Protein AF-A0AAE1LKC3-F1 (afdb_monomer_lite)

Radius of gyration: 27.79 Å; chains: 1; bounding box: 62×44×83 Å

Foldseek 3Di:
DVVVVVVVVVVVVVVVVVVVPPPPDDDDDDDDDDDDDDDDDPCQPFAAFDPFQVVQQADQWGFDQDPVVRTTHTAHPVRHHADVSYDDLPAAAFPDFDDAQVNHAPQWGFDQDPDDDDSTTGTHGHPQWDFDADPNGTHTHHDDPVVVVVVVVVVVVVVCVVVPDDDPPDDD

Structure (mmCIF, N/CA/C/O backbone):
data_AF-A0AAE1LKC3-F1
#
_entry.id   AF-A0AAE1LKC3-F1
#
loop_
_atom_site.group_PDB
_atom_site.id
_atom_site.type_symbol
_atom_site.label_atom_id
_atom_site.label_alt_id
_atom_site.label_comp_id
_atom_site.label_asym_id
_atom_site.label_entity_id
_atom_site.label_seq_id
_atom_site.pdbx_PDB_ins_code
_atom_site.Cartn_x
_atom_site.Cartn_y
_atom_site.Cartn_z
_atom_site.occupancy
_atom_site.B_iso_or_equiv
_atom_site.auth_seq_id
_atom_site.auth_comp_id
_atom_site.auth_asym_id
_atom_site.auth_atom_id
_atom_site.pdbx_PDB_model_num
ATOM 1 N N . MET A 1 1 ? -1.901 14.508 54.647 1.00 46.81 1 MET A N 1
ATOM 2 C CA . MET A 1 1 ? -1.208 13.294 54.152 1.00 46.81 1 MET A CA 1
ATOM 3 C C . MET A 1 1 ? -2.021 12.495 53.126 1.00 46.81 1 MET A C 1
ATOM 5 O O . MET A 1 1 ? -1.431 11.943 52.213 1.00 46.81 1 MET A O 1
ATOM 9 N N . GLN A 1 2 ? -3.359 12.497 53.187 1.00 41.00 2 GLN A N 1
ATOM 10 C CA . GLN A 1 2 ? -4.231 11.752 52.256 1.00 41.00 2 GLN A CA 1
ATOM 11 C C . GLN A 1 2 ? -4.179 12.224 50.784 1.00 41.00 2 GLN A C 1
ATOM 13 O O . GLN A 1 2 ? -4.306 11.418 49.870 1.00 41.00 2 GLN A O 1
ATOM 18 N N . ARG A 1 3 ? -3.921 13.523 50.551 1.00 44.22 3 ARG A N 1
ATOM 19 C CA . ARG A 1 3 ? -3.753 14.129 49.212 1.00 44.22 3 ARG A CA 1
ATOM 20 C C . ARG A 1 3 ? -2.510 13.622 48.473 1.00 44.22 3 ARG A C 1
ATOM 22 O O . ARG A 1 3 ? -2.553 13.397 47.271 1.00 44.22 3 ARG A O 1
ATOM 29 N N . SER A 1 4 ? -1.423 13.407 49.209 1.00 50.41 4 SER A N 1
ATOM 30 C CA . SER A 1 4 ? -0.168 12.882 48.672 1.00 50.41 4 SER A CA 1
ATOM 31 C C . SER A 1 4 ? -0.342 11.427 48.242 1.00 50.41 4 SER A C 1
ATOM 33 O O . SER A 1 4 ? 0.066 11.067 47.150 1.00 50.41 4 SER A O 1
ATOM 35 N N . ALA A 1 5 ? -1.030 10.615 49.050 1.00 49.19 5 ALA A N 1
ATOM 36 C CA . ALA A 1 5 ? -1.272 9.205 48.750 1.00 49.19 5 ALA A CA 1
ATOM 37 C C . ALA A 1 5 ? -2.136 8.993 47.494 1.00 49.19 5 ALA A C 1
ATOM 39 O O . ALA A 1 5 ? -1.844 8.101 46.706 1.00 49.19 5 ALA A O 1
ATOM 40 N N . ALA A 1 6 ? -3.154 9.832 47.271 1.00 53.34 6 ALA A N 1
ATOM 41 C CA . ALA A 1 6 ? -4.014 9.739 46.088 1.00 53.34 6 ALA A CA 1
ATOM 42 C C . ALA A 1 6 ? -3.288 10.147 44.793 1.00 53.34 6 ALA A C 1
ATOM 44 O O . ALA A 1 6 ? -3.426 9.473 43.776 1.00 53.34 6 ALA A O 1
ATOM 45 N N . LEU A 1 7 ? -2.465 11.202 44.841 1.00 53.75 7 LEU A N 1
ATOM 46 C CA . LEU A 1 7 ? -1.614 11.601 43.713 1.00 53.75 7 LEU A CA 1
ATOM 47 C C . LEU A 1 7 ? -0.528 10.557 43.427 1.00 53.75 7 LEU A C 1
ATOM 49 O O . LEU A 1 7 ? -0.254 10.266 42.267 1.00 53.75 7 LEU A O 1
ATOM 53 N N . ILE A 1 8 ? 0.043 9.951 44.472 1.00 59.47 8 ILE A N 1
ATOM 54 C CA . ILE A 1 8 ? 1.009 8.853 44.350 1.00 59.47 8 ILE A CA 1
ATOM 55 C C . ILE A 1 8 ? 0.338 7.614 43.743 1.00 59.47 8 ILE A C 1
ATOM 57 O O . ILE A 1 8 ? 0.919 6.990 42.864 1.00 59.47 8 ILE A O 1
ATOM 61 N N . ALA A 1 9 ? -0.893 7.285 44.144 1.00 58.12 9 ALA A N 1
ATOM 62 C CA . ALA A 1 9 ? -1.646 6.167 43.579 1.00 58.12 9 ALA A CA 1
ATOM 63 C C . ALA A 1 9 ? -2.015 6.408 42.106 1.00 58.12 9 ALA A C 1
ATOM 65 O O . ALA A 1 9 ? -1.834 5.520 41.279 1.00 58.12 9 ALA A O 1
ATOM 66 N N . ALA A 1 10 ? -2.459 7.618 41.752 1.00 58.25 10 ALA A N 1
ATOM 67 C CA . ALA A 1 10 ? -2.758 7.981 40.367 1.00 58.25 10 ALA A CA 1
ATOM 68 C C . ALA A 1 10 ? -1.499 7.962 39.483 1.00 58.25 10 ALA A C 1
ATOM 70 O O . ALA A 1 10 ? -1.529 7.415 38.383 1.00 58.25 10 ALA A O 1
ATOM 71 N N . ALA A 1 11 ? -0.375 8.486 39.985 1.00 63.16 11 ALA A N 1
ATOM 72 C CA . ALA A 1 11 ? 0.914 8.422 39.302 1.00 63.16 11 ALA A CA 1
ATOM 73 C C . ALA A 1 11 ? 1.422 6.977 39.159 1.00 63.16 11 ALA A C 1
ATOM 75 O O . ALA A 1 11 ? 1.951 6.623 38.110 1.00 63.16 11 ALA A O 1
ATOM 76 N N . ALA A 1 12 ? 1.220 6.125 40.169 1.00 62.03 12 ALA A N 1
ATOM 77 C CA . ALA A 1 12 ? 1.594 4.712 40.119 1.00 62.03 12 ALA A CA 1
ATOM 78 C C . ALA A 1 12 ? 0.772 3.928 39.084 1.00 62.03 12 ALA A C 1
ATOM 80 O O . ALA A 1 12 ? 1.332 3.113 38.356 1.00 62.03 12 ALA A O 1
ATOM 81 N N . VAL A 1 13 ? -0.531 4.209 38.965 1.00 65.88 13 VAL A N 1
ATOM 82 C CA . VAL A 1 13 ? -1.399 3.602 37.940 1.00 65.88 13 VAL A CA 1
ATOM 83 C C . VAL A 1 13 ? -1.005 4.076 36.536 1.00 65.88 13 VAL A C 1
ATOM 85 O O . VAL A 1 13 ? -0.903 3.254 35.626 1.00 65.88 13 VAL A O 1
ATOM 88 N N . LEU A 1 14 ? -0.693 5.368 36.368 1.00 61.66 14 LEU A N 1
ATOM 89 C CA . LEU A 1 14 ? -0.155 5.913 35.116 1.00 61.66 14 LEU A CA 1
ATOM 90 C C . LEU A 1 14 ? 1.167 5.233 34.730 1.00 61.66 14 LEU A C 1
ATOM 92 O O . LEU A 1 14 ? 1.288 4.719 33.621 1.00 61.66 14 LEU A O 1
ATOM 96 N N . LEU A 1 15 ? 2.129 5.141 35.650 1.00 61.12 15 LEU A N 1
ATOM 97 C CA . LEU A 1 15 ? 3.428 4.507 35.393 1.00 61.12 15 LEU A CA 1
ATOM 98 C C . LEU A 1 15 ? 3.305 3.007 35.078 1.00 61.12 15 LEU A C 1
ATOM 100 O O . LEU A 1 15 ? 4.002 2.517 34.191 1.00 61.12 15 LEU A O 1
ATOM 104 N N . ALA A 1 16 ? 2.391 2.291 35.739 1.00 59.56 16 ALA A N 1
ATOM 105 C CA . ALA A 1 16 ? 2.134 0.879 35.459 1.00 59.56 16 ALA A CA 1
ATOM 106 C C . ALA A 1 16 ? 1.531 0.657 34.060 1.00 59.56 16 ALA A C 1
ATOM 108 O O . ALA A 1 16 ? 1.863 -0.322 33.396 1.00 59.56 16 ALA A O 1
ATOM 109 N N . SER A 1 17 ? 0.690 1.581 33.583 1.00 56.62 17 SER A N 1
ATOM 110 C CA . SER A 1 17 ? 0.090 1.487 32.246 1.00 56.62 17 SER A CA 1
ATOM 111 C C . SER A 1 17 ? 1.074 1.763 31.097 1.00 56.62 17 SER A C 1
ATOM 113 O O . SER A 1 17 ? 0.933 1.165 30.033 1.00 56.62 17 SER A O 1
ATOM 115 N N . LEU A 1 18 ? 2.114 2.585 31.311 1.00 57.03 18 LEU A N 1
ATOM 116 C CA . LEU A 1 18 ? 3.157 2.839 30.302 1.00 57.03 18 LEU A CA 1
ATOM 117 C C . LEU A 1 18 ? 4.144 1.667 30.139 1.00 57.03 18 LEU A C 1
ATOM 119 O O . LEU A 1 18 ? 4.706 1.489 29.059 1.00 57.03 18 LEU A O 1
ATOM 123 N N . ALA A 1 19 ? 4.354 0.854 31.178 1.00 54.03 19 ALA A N 1
ATOM 124 C CA . ALA A 1 19 ? 5.303 -0.262 31.132 1.00 54.03 19 ALA A CA 1
ATOM 125 C C . ALA A 1 19 ? 4.839 -1.423 30.230 1.00 54.03 19 ALA A C 1
ATOM 127 O O . ALA A 1 19 ? 5.672 -2.171 29.724 1.00 54.03 19 ALA A O 1
ATOM 128 N N . LEU A 1 20 ? 3.530 -1.547 29.975 1.00 50.72 20 LEU A N 1
ATOM 129 C CA . LEU A 1 20 ? 2.966 -2.635 29.168 1.00 50.72 20 LEU A CA 1
ATOM 130 C C . LEU A 1 20 ? 3.176 -2.449 27.649 1.00 50.72 20 LEU A C 1
ATOM 132 O O . LEU A 1 20 ? 2.975 -3.385 26.885 1.00 50.72 20 LEU A O 1
ATOM 136 N N . GLN A 1 21 ? 3.605 -1.266 27.191 1.00 52.00 21 GLN A N 1
ATOM 137 C CA . GLN A 1 21 ? 3.847 -0.987 25.765 1.00 52.00 21 GLN A CA 1
ATOM 138 C C . GLN A 1 21 ? 5.324 -1.108 25.340 1.00 52.00 21 GLN A C 1
ATOM 140 O O . GLN A 1 21 ? 5.641 -0.885 24.173 1.00 52.00 21 GLN A O 1
ATOM 145 N N . ALA A 1 22 ? 6.240 -1.454 26.253 1.00 48.00 22 ALA A N 1
ATOM 146 C CA . ALA A 1 22 ? 7.685 -1.388 26.003 1.00 48.00 22 ALA A CA 1
ATOM 147 C C . ALA A 1 22 ? 8.343 -2.707 25.533 1.00 48.00 22 ALA A C 1
ATOM 149 O O . ALA A 1 22 ? 9.542 -2.719 25.257 1.00 48.00 22 ALA A O 1
ATOM 150 N N . GLU A 1 23 ? 7.601 -3.809 25.387 1.00 46.62 23 GLU A N 1
ATOM 151 C CA . GLU A 1 23 ? 8.168 -5.132 25.053 1.00 46.62 23 GLU A CA 1
ATOM 152 C C . GLU A 1 23 ? 8.276 -5.433 23.541 1.00 46.62 23 GLU A C 1
ATOM 154 O O . GLU A 1 23 ? 8.145 -6.579 23.118 1.00 46.62 23 GLU A O 1
ATOM 159 N N . ALA A 1 24 ? 8.542 -4.429 22.696 1.00 46.72 24 ALA A N 1
ATOM 160 C CA . ALA A 1 24 ? 8.676 -4.637 21.244 1.00 46.72 24 ALA A CA 1
ATOM 161 C C . ALA A 1 24 ? 9.863 -3.918 20.565 1.00 46.72 24 ALA A C 1
ATOM 163 O O . ALA A 1 24 ? 9.805 -3.655 19.366 1.00 46.72 24 ALA A O 1
ATOM 164 N N . LEU A 1 25 ? 10.957 -3.609 21.279 1.00 45.06 25 LEU A N 1
ATOM 165 C CA . LEU A 1 25 ? 12.147 -2.960 20.684 1.00 45.06 25 LEU A CA 1
ATOM 166 C C . LEU A 1 25 ? 13.499 -3.615 21.026 1.00 45.06 25 LEU A C 1
ATOM 168 O O . LEU A 1 25 ? 14.539 -2.957 21.018 1.00 45.06 25 LEU A O 1
ATOM 172 N N . THR A 1 26 ? 13.538 -4.925 21.270 1.00 57.12 26 THR A N 1
ATOM 173 C CA . THR A 1 26 ? 14.803 -5.667 21.398 1.00 57.12 26 THR A CA 1
ATOM 174 C C . THR A 1 26 ? 15.058 -6.550 20.181 1.00 57.12 26 THR A C 1
ATOM 176 O O . THR A 1 26 ? 14.572 -7.669 20.094 1.00 57.12 26 THR A O 1
ATOM 179 N N . ALA A 1 27 ? 15.859 -6.032 19.245 1.00 49.62 27 ALA A N 1
ATOM 180 C CA . ALA A 1 27 ? 16.989 -6.729 18.615 1.00 49.62 27 ALA A CA 1
ATOM 181 C C . ALA A 1 27 ? 17.367 -6.026 17.308 1.00 49.62 27 ALA A C 1
ATOM 183 O O . ALA A 1 27 ? 16.626 -6.109 16.345 1.00 49.62 27 ALA A O 1
ATOM 184 N N . PHE A 1 28 ? 18.555 -5.423 17.248 1.00 50.06 28 PHE A N 1
ATOM 185 C CA . PHE A 1 28 ? 19.545 -5.812 16.243 1.00 50.06 28 PHE A CA 1
ATOM 186 C C . PHE A 1 28 ? 20.937 -5.594 16.828 1.00 50.06 28 PHE A C 1
ATOM 188 O O . PHE A 1 28 ? 21.305 -4.506 17.272 1.00 50.06 28 PHE A O 1
ATOM 195 N N . GLY A 1 29 ? 21.670 -6.703 16.892 1.00 43.59 29 GLY A N 1
ATOM 196 C CA . GLY A 1 29 ? 23.010 -6.793 17.431 1.00 43.59 29 GLY A CA 1
ATOM 197 C C . GLY A 1 29 ? 24.013 -5.968 16.633 1.00 43.59 29 GLY A C 1
ATOM 198 O O . GLY A 1 29 ? 23.964 -5.852 15.410 1.00 43.59 29 GLY A O 1
ATOM 199 N N . LYS A 1 30 ? 24.960 -5.425 17.387 1.00 41.53 30 LYS A N 1
ATOM 200 C CA . LYS A 1 30 ? 26.204 -4.826 16.930 1.00 41.53 30 LYS A CA 1
ATOM 201 C C . LYS A 1 30 ? 26.968 -5.814 16.041 1.00 41.53 30 LYS A C 1
ATOM 203 O O . LYS A 1 30 ? 27.493 -6.800 16.547 1.00 41.53 30 LYS A O 1
ATOM 208 N N . SER A 1 31 ? 27.069 -5.535 14.743 1.00 42.53 31 SER A N 1
ATOM 209 C CA . SER A 1 31 ? 28.037 -6.203 13.870 1.00 42.53 31 SER A CA 1
ATOM 210 C C . SER A 1 31 ? 29.086 -5.187 13.439 1.00 42.53 31 SER A C 1
ATOM 212 O O . SER A 1 31 ? 28.799 -4.244 12.706 1.00 42.53 31 SER A O 1
ATOM 214 N N . ASN A 1 32 ? 30.302 -5.362 13.952 1.00 43.97 32 ASN A N 1
ATOM 215 C CA . ASN A 1 32 ? 31.470 -4.581 13.567 1.00 43.97 32 ASN A CA 1
ATOM 216 C C . ASN A 1 32 ? 31.931 -5.023 12.166 1.00 43.97 32 ASN A C 1
ATOM 218 O O . ASN A 1 32 ? 32.113 -6.217 11.929 1.00 43.97 32 ASN A O 1
ATOM 222 N N . SER A 1 33 ? 32.179 -4.082 11.256 1.00 40.94 33 SER A N 1
ATOM 223 C CA . SER A 1 33 ? 33.094 -4.287 10.126 1.00 40.94 33 SER A CA 1
ATOM 224 C C . SER A 1 33 ? 33.657 -2.942 9.650 1.00 40.94 33 SER A C 1
ATOM 226 O O . SER A 1 33 ? 32.981 -1.925 9.822 1.00 40.94 33 SER A O 1
ATOM 228 N N . PRO A 1 34 ? 34.904 -2.910 9.145 1.00 45.31 34 PRO A N 1
ATOM 229 C CA . PRO A 1 34 ? 35.727 -1.715 9.131 1.00 45.31 34 PRO A CA 1
ATOM 230 C C . PRO A 1 34 ? 35.399 -0.766 7.977 1.00 45.31 34 PRO A C 1
ATOM 232 O O . PRO A 1 34 ? 35.028 -1.168 6.876 1.00 45.31 34 PRO A O 1
ATOM 235 N N . ASP A 1 35 ? 35.584 0.502 8.317 1.00 46.69 35 ASP A N 1
ATOM 236 C CA . ASP A 1 35 ? 35.873 1.681 7.511 1.00 46.69 35 ASP A CA 1
ATOM 237 C C . ASP A 1 35 ? 36.092 1.489 5.996 1.00 46.69 35 ASP A C 1
ATOM 239 O O . ASP A 1 35 ? 37.029 0.816 5.561 1.00 46.69 35 ASP A O 1
ATOM 243 N N . LYS A 1 36 ? 35.281 2.201 5.204 1.00 39.84 36 LYS A N 1
ATOM 244 C CA . LYS A 1 36 ? 35.778 2.958 4.050 1.00 39.84 36 LYS A CA 1
ATOM 245 C C . LYS A 1 36 ? 34.994 4.257 3.916 1.00 39.84 36 LYS A C 1
ATOM 247 O O . LYS A 1 36 ? 33.868 4.270 3.415 1.00 39.84 36 LYS A O 1
ATOM 252 N N . ASP A 1 37 ? 35.651 5.337 4.318 1.00 49.16 37 ASP A N 1
ATOM 253 C CA . ASP A 1 37 ? 35.488 6.694 3.806 1.00 49.16 37 ASP A CA 1
ATOM 254 C C . ASP A 1 37 ? 35.049 6.717 2.333 1.00 49.16 37 ASP A C 1
ATOM 256 O O . ASP A 1 37 ? 35.820 6.484 1.399 1.00 49.16 37 ASP A O 1
ATOM 260 N N . THR A 1 38 ? 33.777 7.021 2.103 1.00 45.53 38 THR A N 1
ATOM 261 C CA . THR A 1 38 ? 33.306 7.642 0.866 1.00 45.53 38 THR A CA 1
ATOM 262 C C . THR A 1 38 ? 32.087 8.477 1.224 1.00 45.53 38 THR A C 1
ATOM 264 O O . THR A 1 38 ? 31.060 7.952 1.651 1.00 45.53 38 THR A O 1
ATOM 267 N N . LYS A 1 39 ? 32.240 9.795 1.061 1.00 40.34 39 LYS A N 1
ATOM 268 C CA . LYS A 1 39 ? 31.209 10.841 1.110 1.00 40.34 39 LYS A CA 1
ATOM 269 C C . LYS A 1 39 ? 29.801 10.281 0.827 1.00 40.34 39 LYS A C 1
ATOM 271 O O . LYS A 1 39 ? 29.608 9.710 -0.251 1.00 40.34 39 LYS A O 1
ATOM 276 N N . PRO A 1 40 ? 28.812 10.454 1.728 1.00 40.97 40 PRO A N 1
ATOM 277 C CA . PRO A 1 40 ? 27.495 9.864 1.550 1.00 40.97 40 PRO A CA 1
ATOM 278 C C . PRO A 1 40 ? 26.797 10.571 0.388 1.00 40.97 40 PRO A C 1
ATOM 280 O O . PRO A 1 40 ? 26.249 11.663 0.516 1.00 40.97 40 PRO A O 1
ATOM 283 N N . THR A 1 41 ? 26.853 9.957 -0.789 1.00 49.28 41 THR A N 1
ATOM 284 C CA . THR A 1 41 ? 25.820 10.171 -1.796 1.00 49.28 41 THR A CA 1
ATOM 285 C C . THR A 1 41 ? 24.536 9.563 -1.235 1.00 49.28 41 THR A C 1
ATOM 287 O O . THR A 1 41 ? 24.612 8.508 -0.595 1.00 49.28 41 THR A O 1
ATOM 290 N N . PRO A 1 42 ? 23.368 10.209 -1.413 1.00 45.25 42 PRO A N 1
ATOM 291 C CA . PRO A 1 42 ? 22.102 9.646 -0.968 1.00 45.25 42 PRO A CA 1
ATOM 292 C C . PRO A 1 42 ? 22.005 8.219 -1.506 1.00 45.25 42 PRO A C 1
ATOM 294 O O . PRO A 1 42 ? 22.018 8.016 -2.722 1.00 45.25 42 PRO A O 1
ATOM 297 N N . LYS A 1 43 ? 21.995 7.221 -0.612 1.00 54.50 43 LYS A N 1
ATOM 298 C CA . LYS A 1 43 ? 21.799 5.820 -0.990 1.00 54.50 43 LYS A CA 1
ATOM 299 C C . LYS A 1 43 ? 20.351 5.682 -1.441 1.00 54.50 43 LYS A C 1
ATOM 301 O O . LYS A 1 43 ? 19.501 5.243 -0.677 1.00 54.50 43 LYS A O 1
ATOM 306 N N . VAL A 1 44 ? 20.069 6.084 -2.677 1.00 58.97 44 VAL A N 1
ATOM 307 C CA . VAL A 1 44 ? 18.865 5.651 -3.377 1.00 58.97 44 VAL A CA 1
ATOM 308 C C . VAL A 1 44 ? 18.969 4.127 -3.419 1.00 58.97 44 VAL A C 1
ATOM 310 O O . VAL A 1 44 ? 19.963 3.619 -3.951 1.00 58.97 44 VAL A O 1
ATOM 313 N N . PRO A 1 45 ? 18.047 3.386 -2.789 1.00 61.09 45 PRO A N 1
ATOM 314 C CA . PRO A 1 45 ? 18.114 1.937 -2.792 1.00 61.09 45 PRO A CA 1
ATOM 315 C C . PRO A 1 45 ? 18.025 1.468 -4.252 1.00 61.09 45 PRO A C 1
ATOM 317 O O . PRO A 1 45 ? 17.109 1.833 -4.987 1.00 61.09 45 PRO A O 1
ATOM 320 N N . LYS A 1 46 ? 19.054 0.745 -4.706 1.00 72.12 46 LYS A N 1
ATOM 321 C CA . LYS A 1 46 ? 19.234 0.392 -6.119 1.00 72.12 46 LYS A CA 1
ATOM 322 C C . LYS A 1 46 ? 18.603 -0.963 -6.409 1.00 72.12 46 LYS A C 1
ATOM 324 O O . LYS A 1 46 ? 18.808 -1.912 -5.656 1.00 72.12 46 LYS A O 1
ATOM 329 N N . GLY A 1 47 ? 17.852 -1.050 -7.506 1.00 79.69 47 GLY A N 1
ATOM 330 C CA . GLY A 1 47 ? 17.301 -2.314 -7.999 1.00 79.69 47 GLY A CA 1
ATOM 331 C C . GLY A 1 47 ? 18.376 -3.231 -8.588 1.00 79.69 47 GLY A C 1
ATOM 332 O O . GLY A 1 47 ? 19.565 -2.917 -8.595 1.00 79.69 47 GLY A O 1
ATOM 333 N N . ARG A 1 48 ? 17.971 -4.376 -9.139 1.00 86.25 48 ARG A N 1
ATOM 334 C CA . ARG A 1 48 ? 18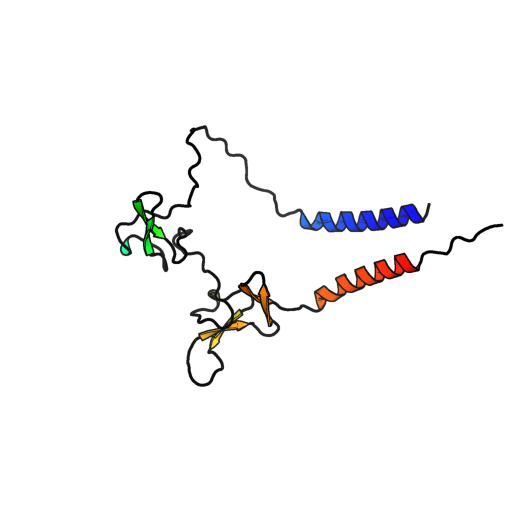.876 -5.212 -9.946 1.00 86.25 48 ARG A CA 1
ATOM 335 C C . ARG A 1 48 ? 19.146 -4.525 -11.290 1.00 86.25 48 ARG A C 1
ATOM 337 O O . ARG A 1 48 ? 18.210 -4.004 -11.883 1.00 86.25 48 ARG A O 1
ATOM 344 N N . ILE A 1 49 ? 20.381 -4.554 -11.793 1.00 88.50 49 ILE A N 1
ATOM 345 C CA . ILE A 1 49 ? 20.699 -4.072 -13.150 1.00 88.50 49 ILE A CA 1
ATOM 346 C C . ILE A 1 49 ? 19.978 -4.931 -14.198 1.00 88.50 49 ILE A C 1
ATOM 348 O O . ILE A 1 49 ? 19.923 -6.153 -14.062 1.00 88.50 49 ILE A O 1
ATOM 352 N N . CYS A 1 50 ? 19.464 -4.295 -15.246 1.00 90.31 50 CYS A N 1
ATOM 353 C CA . CYS A 1 50 ? 18.788 -4.953 -16.361 1.00 90.31 50 CYS A CA 1
ATOM 354 C C . CYS A 1 50 ? 19.198 -4.337 -17.701 1.00 90.31 50 CYS A C 1
ATOM 356 O O . CYS A 1 50 ? 19.538 -3.159 -17.771 1.00 90.31 50 CYS A O 1
ATOM 358 N N . ASN A 1 51 ? 19.133 -5.115 -18.777 1.00 89.44 51 ASN A N 1
ATOM 359 C CA . ASN A 1 51 ? 19.254 -4.625 -20.151 1.00 89.44 51 ASN A CA 1
ATOM 360 C C . ASN A 1 51 ? 17.878 -4.525 -20.827 1.00 89.44 51 ASN A C 1
ATOM 362 O O . ASN A 1 51 ? 17.663 -3.637 -21.660 1.00 89.44 51 ASN A O 1
ATOM 366 N N . GLY A 1 52 ? 16.932 -5.371 -20.410 1.00 87.12 52 GLY A N 1
ATOM 367 C CA . GLY A 1 52 ? 15.530 -5.344 -20.814 1.00 87.12 52 GLY A CA 1
ATOM 368 C C . GLY A 1 52 ? 14.583 -5.857 -19.725 1.00 87.12 52 GLY A C 1
ATOM 369 O O . GLY A 1 52 ? 15.001 -6.297 -18.658 1.00 87.12 52 GLY A O 1
ATOM 370 N N . HIS A 1 53 ? 13.275 -5.798 -19.993 1.00 83.44 53 HIS A N 1
ATOM 371 C CA . HIS A 1 53 ? 12.241 -6.214 -19.034 1.00 83.44 53 HIS A CA 1
ATOM 372 C C . HIS A 1 53 ? 12.327 -7.707 -18.662 1.00 83.44 53 HIS A C 1
ATOM 374 O O . HIS A 1 53 ? 12.030 -8.060 -17.526 1.00 83.44 53 HIS A O 1
ATOM 380 N N . ALA A 1 54 ? 12.811 -8.561 -19.573 1.00 84.38 54 ALA A N 1
ATOM 381 C CA . ALA A 1 54 ? 13.001 -9.995 -19.333 1.00 84.38 54 ALA A CA 1
ATOM 382 C C . ALA A 1 54 ? 14.036 -10.314 -18.235 1.00 84.38 54 ALA A C 1
ATOM 384 O O . ALA A 1 54 ? 13.981 -11.381 -17.630 1.00 84.38 54 ALA A O 1
ATOM 385 N N . ASP A 1 55 ? 14.951 -9.386 -17.935 1.00 85.38 55 ASP A N 1
ATOM 386 C CA . ASP A 1 55 ? 15.954 -9.562 -16.877 1.00 85.38 55 ASP A CA 1
ATOM 387 C C . ASP A 1 55 ? 15.368 -9.351 -15.469 1.00 85.38 55 ASP A C 1
ATOM 389 O O . ASP A 1 55 ? 16.027 -9.616 -14.453 1.00 85.38 55 ASP A O 1
ATOM 393 N N . CYS A 1 56 ? 14.134 -8.851 -15.386 1.00 85.62 56 CYS A N 1
ATOM 394 C CA . CYS A 1 56 ? 13.462 -8.557 -14.136 1.00 85.62 56 CYS A CA 1
ATOM 395 C C . CYS A 1 56 ? 12.601 -9.749 -13.698 1.00 85.62 56 CYS A C 1
ATOM 397 O O . CYS A 1 56 ? 11.560 -10.036 -14.274 1.00 85.62 56 CYS A O 1
ATOM 399 N N . ALA A 1 57 ? 13.029 -10.435 -12.636 1.00 73.62 57 ALA A N 1
ATOM 400 C CA . ALA A 1 57 ? 12.379 -11.645 -12.119 1.00 73.62 57 ALA A CA 1
ATOM 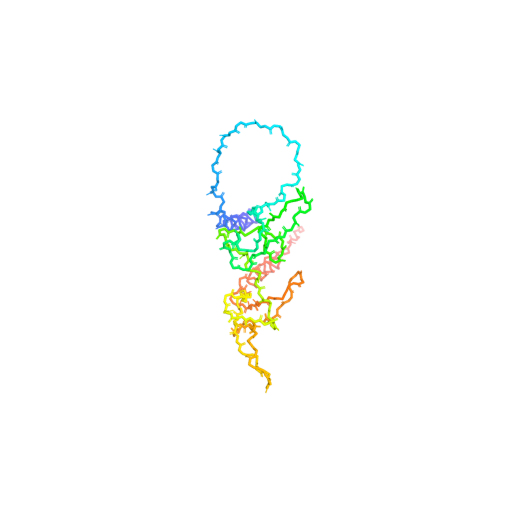401 C C . ALA A 1 57 ? 11.040 -11.394 -11.382 1.00 73.62 57 ALA A C 1
ATOM 403 O O . ALA A 1 57 ? 10.485 -12.322 -10.799 1.00 73.62 57 ALA A O 1
ATOM 404 N N . GLY A 1 58 ? 10.540 -10.152 -11.359 1.00 69.50 58 GLY A N 1
ATOM 405 C CA . GLY A 1 58 ? 9.418 -9.736 -10.518 1.00 69.50 58 GLY A CA 1
ATOM 406 C C . GLY A 1 58 ? 8.197 -9.240 -11.284 1.00 69.50 58 GLY A C 1
ATOM 407 O O . GLY A 1 58 ? 8.299 -8.372 -12.152 1.00 69.50 58 GLY A O 1
ATOM 408 N N . THR A 1 59 ? 7.012 -9.730 -10.922 1.00 68.50 59 THR A N 1
ATOM 409 C CA . THR A 1 59 ? 5.743 -9.214 -11.453 1.00 68.50 59 THR A CA 1
ATOM 410 C C . THR A 1 59 ? 5.559 -7.752 -11.036 1.00 68.50 59 THR A C 1
ATOM 412 O O . THR A 1 59 ? 5.704 -7.420 -9.862 1.00 68.50 59 THR A O 1
ATOM 415 N N . GLY A 1 60 ? 5.260 -6.871 -11.995 1.00 75.12 60 GLY A N 1
ATOM 416 C CA . GLY A 1 60 ? 5.101 -5.432 -11.737 1.00 75.12 60 GLY A CA 1
ATOM 417 C C . GLY A 1 60 ? 6.410 -4.633 -11.691 1.00 75.12 60 GLY A C 1
ATOM 418 O O . GLY A 1 60 ? 6.377 -3.438 -11.405 1.00 75.12 60 GLY A O 1
ATOM 419 N N . THR A 1 61 ? 7.550 -5.260 -12.000 1.00 85.31 61 THR A N 1
ATOM 420 C CA . THR A 1 61 ? 8.843 -4.571 -12.137 1.00 85.31 61 THR A CA 1
ATOM 421 C C . THR A 1 61 ? 9.116 -4.218 -13.595 1.00 85.31 61 THR A C 1
ATOM 423 O O . THR A 1 61 ? 8.797 -4.981 -14.496 1.00 85.31 61 THR A O 1
ATOM 426 N N . THR A 1 62 ? 9.718 -3.068 -13.863 1.00 88.50 62 THR A N 1
ATOM 427 C CA . THR A 1 62 ? 10.050 -2.585 -15.208 1.00 88.50 62 THR A CA 1
ATOM 428 C C . THR A 1 62 ? 11.511 -2.167 -15.268 1.00 88.50 62 THR A C 1
ATOM 430 O O . THR A 1 62 ? 12.074 -1.703 -14.279 1.00 88.50 62 THR A O 1
ATOM 433 N N . CYS A 1 63 ? 12.142 -2.365 -16.425 1.00 90.81 63 CYS A N 1
ATOM 434 C CA . CYS A 1 63 ? 13.540 -2.001 -16.618 1.00 90.81 63 CYS A CA 1
ATOM 435 C C . CYS A 1 63 ? 13.634 -0.518 -16.998 1.00 90.81 63 CYS A C 1
ATOM 437 O O . CYS A 1 63 ? 13.324 -0.151 -18.132 1.00 90.81 63 CYS A O 1
ATOM 439 N N . GLN A 1 64 ? 14.032 0.331 -16.050 1.00 90.38 64 GLN A N 1
ATOM 440 C CA . GLN A 1 64 ? 14.057 1.788 -16.207 1.00 90.38 64 GLN A CA 1
ATOM 441 C C . GLN A 1 64 ? 15.462 2.352 -16.001 1.00 90.38 64 GLN A C 1
ATOM 443 O O . GLN A 1 64 ? 16.227 1.857 -15.177 1.00 90.38 64 GLN A O 1
ATOM 448 N N . LEU A 1 65 ? 15.812 3.396 -16.756 1.00 88.88 65 LEU A N 1
ATOM 449 C CA . LEU A 1 65 ? 17.077 4.111 -16.591 1.00 88.88 65 LEU A CA 1
ATOM 450 C C . LEU A 1 65 ? 17.041 4.913 -15.287 1.00 88.88 65 LEU A C 1
ATOM 452 O O . LEU A 1 65 ? 16.195 5.790 -15.137 1.00 88.88 65 LEU A O 1
ATOM 456 N N . LEU A 1 66 ? 17.968 4.638 -14.370 1.00 84.06 66 LEU A N 1
ATOM 457 C CA . LEU A 1 66 ? 18.103 5.395 -13.133 1.00 84.06 66 LEU A CA 1
ATOM 458 C C . LEU A 1 66 ? 19.084 6.563 -13.364 1.00 84.06 66 LEU A C 1
ATOM 460 O O . LEU A 1 66 ? 20.267 6.320 -13.618 1.00 84.06 66 LEU A O 1
ATOM 464 N N . PRO A 1 67 ? 18.646 7.836 -13.276 1.00 80.50 67 PRO A N 1
ATOM 465 C CA . PRO A 1 67 ? 19.513 8.984 -13.569 1.00 80.50 67 PRO A CA 1
ATOM 466 C C . PRO A 1 67 ? 20.706 9.119 -12.617 1.00 80.50 67 PRO A C 1
ATOM 468 O O . PRO A 1 67 ? 21.705 9.735 -12.969 1.00 80.50 67 PRO A O 1
ATOM 471 N N . ALA A 1 68 ? 20.613 8.531 -11.420 1.00 81.94 68 ALA A N 1
ATOM 472 C CA . ALA A 1 68 ? 21.650 8.606 -10.395 1.00 81.94 68 ALA A CA 1
ATOM 473 C C . ALA A 1 68 ? 22.979 7.953 -10.815 1.00 81.94 68 ALA A C 1
ATOM 475 O O . ALA A 1 68 ? 24.034 8.346 -10.324 1.00 81.94 68 ALA A O 1
ATOM 476 N N . ASP A 1 69 ? 22.945 6.946 -11.690 1.00 82.06 69 ASP A N 1
ATOM 477 C CA . ASP A 1 69 ? 24.143 6.247 -12.166 1.00 82.06 69 ASP A CA 1
ATOM 478 C C . ASP A 1 69 ? 24.138 5.919 -13.666 1.00 82.06 69 ASP A C 1
ATOM 480 O O . ASP A 1 69 ? 25.058 5.257 -14.148 1.00 82.06 69 ASP A O 1
ATOM 484 N N . GLY A 1 70 ? 23.134 6.389 -14.413 1.00 83.62 70 GLY A N 1
ATOM 485 C CA . GLY A 1 70 ? 23.055 6.222 -15.865 1.00 83.62 70 GLY A CA 1
ATOM 486 C C . GLY A 1 70 ? 22.870 4.770 -16.308 1.00 83.62 70 GLY A C 1
ATOM 487 O O . GLY A 1 70 ? 23.100 4.449 -17.474 1.00 83.62 70 GLY A O 1
ATOM 488 N N . LYS A 1 71 ? 22.471 3.877 -15.396 1.00 88.06 71 LYS A N 1
ATOM 489 C CA . LYS A 1 71 ? 22.259 2.454 -15.676 1.00 88.06 71 LYS A CA 1
ATOM 490 C C . LYS A 1 71 ? 20.791 2.084 -15.546 1.00 88.06 71 LYS A C 1
ATOM 492 O O . LYS A 1 71 ? 20.036 2.674 -14.772 1.00 88.06 71 LYS A O 1
ATOM 497 N N . LYS A 1 72 ? 20.376 1.078 -16.311 1.00 90.81 72 LYS A N 1
ATOM 498 C CA . LYS A 1 72 ? 19.021 0.537 -16.236 1.00 90.81 72 LYS A CA 1
ATOM 499 C C . LYS A 1 72 ? 18.890 -0.434 -15.064 1.00 90.81 72 LYS A C 1
ATOM 501 O O . LYS A 1 72 ? 19.727 -1.319 -14.886 1.00 90.81 72 LYS A O 1
ATOM 506 N N . HIS A 1 73 ? 17.831 -0.261 -14.286 1.00 91.12 73 HIS A N 1
ATOM 507 C CA . HIS A 1 73 ? 17.519 -1.036 -13.097 1.00 91.12 73 HIS A CA 1
ATOM 508 C C . HIS A 1 73 ? 16.079 -1.554 -13.157 1.00 91.12 73 HIS A C 1
ATOM 510 O O . HIS A 1 73 ? 15.187 -0.883 -13.676 1.00 91.12 73 HIS A O 1
ATOM 516 N N . CYS A 1 74 ? 15.845 -2.744 -12.611 1.00 89.62 74 CYS A N 1
ATOM 517 C CA . CYS A 1 74 ? 14.509 -3.267 -12.367 1.00 89.62 74 CYS A CA 1
ATOM 518 C C . CYS A 1 74 ? 13.894 -2.507 -11.196 1.00 89.62 74 CYS A C 1
ATOM 520 O O . CYS A 1 74 ? 14.331 -2.673 -10.054 1.00 89.62 74 CYS A O 1
ATOM 522 N N . LEU A 1 75 ? 12.892 -1.690 -11.497 1.00 88.81 75 LEU A N 1
ATOM 523 C CA . LEU A 1 75 ? 12.178 -0.857 -10.539 1.00 88.81 75 LEU A CA 1
ATOM 524 C C . LEU A 1 75 ? 10.682 -1.130 -10.622 1.00 88.81 75 LEU A C 1
ATOM 526 O O . LEU A 1 75 ? 10.146 -1.497 -11.669 1.00 88.81 75 LEU A O 1
ATOM 530 N N . CYS A 1 76 ? 10.007 -0.945 -9.507 1.00 87.00 76 CYS A N 1
ATOM 531 C CA . CYS A 1 76 ? 8.563 -0.962 -9.420 1.00 87.00 76 CYS A CA 1
ATOM 532 C C . CYS A 1 76 ? 7.965 0.282 -10.087 1.00 87.00 76 CYS A C 1
ATOM 534 O O . CYS A 1 76 ? 8.681 1.199 -10.497 1.00 87.00 76 CYS A O 1
ATOM 536 N N . LYS A 1 77 ? 6.642 0.308 -10.257 1.00 80.81 77 LYS A N 1
ATOM 537 C CA . LYS A 1 77 ? 5.952 1.416 -10.940 1.00 80.81 77 LYS A CA 1
ATOM 538 C C . LYS A 1 77 ? 6.162 2.770 -10.240 1.00 80.81 77 LYS A C 1
ATOM 540 O O . LYS A 1 77 ? 6.166 3.806 -10.892 1.00 80.81 77 LYS A O 1
ATOM 545 N N . ASP A 1 78 ? 6.351 2.736 -8.932 1.00 77.44 78 ASP A N 1
ATOM 546 C CA . ASP A 1 78 ? 6.681 3.838 -8.027 1.00 77.44 78 ASP A CA 1
ATOM 547 C C . ASP A 1 78 ? 8.179 4.208 -8.025 1.00 77.44 78 ASP A C 1
ATOM 549 O O . ASP A 1 78 ? 8.592 5.117 -7.311 1.00 77.44 78 ASP A O 1
ATOM 553 N N . GLY A 1 79 ? 9.009 3.532 -8.829 1.00 80.81 79 GLY A N 1
ATOM 554 C CA . GLY A 1 79 ? 10.442 3.812 -8.956 1.00 80.81 79 GLY A CA 1
ATOM 555 C C . GLY A 1 79 ? 11.306 3.215 -7.841 1.00 80.81 79 GLY A C 1
ATOM 556 O O . GLY A 1 79 ? 12.521 3.415 -7.839 1.00 80.81 79 GLY A O 1
ATOM 557 N N . THR A 1 80 ? 10.716 2.464 -6.910 1.00 85.12 80 THR A N 1
ATOM 558 C CA . THR A 1 80 ? 11.445 1.778 -5.837 1.00 85.12 80 THR A CA 1
ATOM 559 C C . THR A 1 80 ? 11.992 0.424 -6.304 1.00 85.12 80 THR A C 1
ATOM 561 O O . THR A 1 80 ? 11.473 -0.176 -7.252 1.00 85.12 80 THR A O 1
ATOM 564 N N . PRO A 1 81 ? 13.072 -0.091 -5.693 1.00 85.06 81 PRO A N 1
ATOM 565 C CA . PRO A 1 81 ? 13.555 -1.428 -6.003 1.00 85.06 81 PRO A CA 1
ATOM 566 C C . PRO A 1 81 ? 12.623 -2.505 -5.419 1.00 85.06 81 PRO A C 1
ATOM 568 O O . PRO A 1 81 ? 12.176 -2.378 -4.278 1.00 85.06 81 PRO A O 1
ATOM 571 N N . PRO A 1 82 ? 12.369 -3.604 -6.150 1.00 83.00 82 PRO A N 1
ATOM 572 C CA . PRO A 1 82 ? 11.581 -4.716 -5.635 1.00 83.00 82 PRO A CA 1
ATOM 573 C C . PRO A 1 82 ? 12.297 -5.411 -4.471 1.00 83.00 82 PRO A C 1
ATOM 575 O O . PRO A 1 82 ? 13.494 -5.700 -4.539 1.00 83.00 82 PRO A O 1
ATOM 578 N N . ILE A 1 83 ? 11.542 -5.764 -3.435 1.00 81.31 83 ILE A N 1
ATOM 579 C CA . ILE A 1 83 ? 12.018 -6.538 -2.287 1.00 81.31 83 ILE A CA 1
ATOM 580 C C . ILE A 1 83 ? 11.684 -8.006 -2.559 1.00 81.31 83 ILE A C 1
ATOM 582 O O . ILE A 1 83 ? 10.537 -8.342 -2.843 1.00 81.31 83 ILE A O 1
ATOM 586 N N . ASN A 1 84 ? 12.681 -8.897 -2.522 1.00 79.06 84 ASN A N 1
ATOM 587 C CA . ASN A 1 84 ? 12.505 -10.326 -2.838 1.00 79.06 84 ASN A CA 1
ATOM 588 C C . ASN A 1 84 ? 11.813 -10.572 -4.196 1.00 79.06 84 ASN A C 1
ATOM 590 O O . ASN A 1 84 ? 10.927 -11.416 -4.314 1.00 79.06 84 ASN A O 1
ATOM 594 N N . ALA A 1 85 ? 12.203 -9.797 -5.217 1.00 73.50 85 ALA A N 1
ATOM 595 C CA . ALA A 1 85 ? 11.610 -9.819 -6.559 1.00 73.50 85 ALA A CA 1
ATOM 596 C C . ALA A 1 85 ? 10.104 -9.481 -6.610 1.00 73.50 85 ALA A C 1
ATOM 598 O O . ALA A 1 85 ? 9.439 -9.776 -7.598 1.00 73.50 85 ALA A O 1
ATOM 599 N N . LYS A 1 86 ? 9.553 -8.824 -5.585 1.00 80.06 86 LYS A N 1
ATOM 600 C CA . LYS A 1 86 ? 8.177 -8.318 -5.582 1.00 80.06 86 LYS A CA 1
ATOM 601 C C . LYS A 1 86 ? 8.159 -6.830 -5.270 1.00 80.06 86 LYS A C 1
ATOM 603 O O . LYS A 1 86 ? 8.936 -6.338 -4.456 1.00 80.06 86 LYS A O 1
ATOM 608 N N . CYS A 1 87 ? 7.270 -6.110 -5.937 1.00 81.19 87 CYS A N 1
ATOM 609 C CA . CYS A 1 87 ? 7.001 -4.727 -5.583 1.00 81.19 87 CYS A CA 1
ATOM 610 C C . CYS A 1 87 ? 6.189 -4.664 -4.300 1.00 81.19 87 CYS A C 1
ATOM 612 O O . CYS A 1 87 ? 5.332 -5.522 -4.074 1.00 81.19 87 CYS A O 1
ATOM 614 N N . ALA A 1 88 ? 6.456 -3.646 -3.479 1.00 74.06 88 ALA A N 1
ATOM 615 C CA . ALA A 1 88 ? 5.527 -3.288 -2.423 1.00 74.06 88 ALA A CA 1
ATOM 616 C C . ALA A 1 88 ? 4.179 -3.005 -3.095 1.00 74.06 88 ALA A C 1
ATOM 618 O O . ALA A 1 88 ? 4.082 -2.160 -3.987 1.00 74.06 88 ALA A O 1
ATOM 619 N N . VAL A 1 89 ? 3.162 -3.786 -2.743 1.00 70.25 89 VAL A N 1
ATOM 620 C CA . VAL A 1 89 ? 1.811 -3.541 -3.233 1.00 70.25 89 VAL A CA 1
ATOM 621 C C . VAL A 1 89 ? 1.342 -2.296 -2.504 1.00 70.25 89 VAL A C 1
ATOM 623 O O . VAL A 1 89 ? 1.108 -2.345 -1.300 1.00 70.25 89 VAL A O 1
ATOM 626 N N . VAL A 1 90 ? 1.282 -1.168 -3.213 1.00 73.25 90 VAL A N 1
ATOM 627 C CA . VAL A 1 90 ? 0.612 0.019 -2.685 1.00 73.25 90 VAL A CA 1
ATOM 628 C C . VAL A 1 90 ? -0.866 -0.346 -2.593 1.00 73.25 90 VAL A C 1
ATOM 630 O O . VAL A 1 90 ? -1.463 -0.646 -3.633 1.00 73.25 90 VAL A O 1
ATOM 633 N N . PRO A 1 91 ? -1.444 -0.389 -1.384 1.00 80.12 91 PRO A N 1
ATOM 634 C CA . PRO A 1 91 ? -2.827 -0.783 -1.232 1.00 80.12 91 PRO A CA 1
ATOM 635 C C . PRO A 1 91 ? -3.741 0.204 -1.964 1.00 80.12 91 PRO A C 1
ATOM 637 O O . PRO A 1 91 ? -3.567 1.422 -1.934 1.00 80.12 91 PRO A O 1
ATOM 640 N N . VAL A 1 92 ? -4.722 -0.350 -2.657 1.00 86.88 92 VAL A N 1
ATOM 641 C CA . VAL A 1 92 ? -5.693 0.343 -3.485 1.00 86.88 92 VAL A CA 1
ATOM 642 C C . VAL A 1 92 ? -6.773 0.927 -2.585 1.00 86.88 92 VAL A C 1
ATOM 644 O O . VAL A 1 92 ? -7.439 0.223 -1.822 1.00 86.88 92 VAL A O 1
ATOM 647 N N . ALA A 1 93 ? -6.938 2.240 -2.701 1.00 87.44 93 ALA A N 1
ATOM 648 C CA . ALA A 1 93 ? -7.950 3.004 -1.994 1.00 87.44 93 ALA A CA 1
ATOM 649 C C . ALA A 1 93 ? -9.392 2.539 -2.300 1.00 87.44 93 ALA A C 1
ATOM 651 O O . ALA A 1 93 ? -9.665 2.044 -3.403 1.00 87.44 93 ALA A O 1
ATOM 652 N N . PRO A 1 94 ? -10.347 2.776 -1.381 1.00 88.94 94 PRO A N 1
ATOM 653 C CA . PRO A 1 94 ? -11.766 2.555 -1.633 1.00 88.94 94 PRO A CA 1
ATOM 654 C C . PRO A 1 94 ? -12.259 3.293 -2.892 1.00 88.94 94 PRO A C 1
ATOM 656 O O . PRO A 1 94 ? -11.846 4.416 -3.185 1.00 88.94 94 PRO A O 1
ATOM 659 N N . GLY A 1 95 ? -13.132 2.653 -3.671 1.00 87.12 95 GLY A N 1
ATOM 660 C CA . GLY A 1 95 ? -13.680 3.176 -4.927 1.00 87.12 95 GLY A CA 1
ATOM 661 C C . GLY A 1 95 ? -12.746 3.075 -6.141 1.00 87.12 95 GLY A C 1
ATOM 662 O O . GLY A 1 95 ? -13.116 3.505 -7.235 1.00 87.12 95 GLY A O 1
ATOM 663 N N . LYS A 1 96 ? -11.539 2.515 -5.992 1.00 88.00 96 LYS A N 1
ATOM 664 C CA . LYS A 1 96 ? -10.618 2.245 -7.108 1.00 88.00 96 LYS A CA 1
ATOM 665 C C . LYS A 1 96 ? -10.691 0.788 -7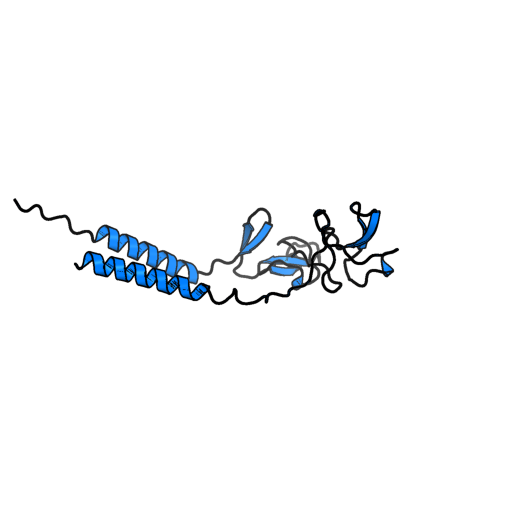.554 1.00 88.00 96 LYS A C 1
ATOM 667 O O . LYS A 1 96 ? -11.072 -0.092 -6.787 1.00 88.00 96 LYS A O 1
ATOM 672 N N . SER A 1 97 ? -10.340 0.549 -8.817 1.00 88.31 97 SER A N 1
ATOM 673 C CA . SER A 1 97 ? -10.383 -0.776 -9.437 1.00 88.31 97 SER A CA 1
ATOM 674 C C . SER A 1 97 ? -9.354 -1.727 -8.826 1.00 88.31 97 SER A C 1
ATOM 676 O O . SER A 1 97 ? -8.189 -1.353 -8.691 1.00 88.31 97 SER A O 1
ATOM 678 N N . CYS A 1 98 ? -9.760 -2.960 -8.550 1.00 88.25 98 CYS A N 1
ATOM 679 C CA . CYS A 1 98 ? -8.931 -4.000 -7.940 1.00 88.25 98 CYS A CA 1
ATOM 680 C C . CYS A 1 98 ? -9.030 -5.315 -8.720 1.00 88.25 98 CYS A C 1
ATOM 682 O O . CYS A 1 98 ? -9.980 -5.535 -9.475 1.00 88.25 98 CYS A O 1
ATOM 684 N N . LYS A 1 99 ? -8.047 -6.204 -8.547 1.00 86.44 99 LYS A N 1
ATOM 685 C CA . LYS A 1 99 ? -8.065 -7.546 -9.141 1.00 86.44 99 LYS A CA 1
ATOM 686 C C . LYS A 1 99 ? -8.360 -8.601 -8.080 1.00 86.44 99 LYS A C 1
ATOM 688 O O . LYS A 1 99 ? -9.191 -9.487 -8.311 1.00 86.44 99 LYS A O 1
ATOM 693 N N . GLU A 1 100 ? -7.702 -8.474 -6.935 1.00 85.19 100 GLU A N 1
ATOM 694 C CA . GLU A 1 100 ? -7.772 -9.377 -5.792 1.00 85.19 100 GLU A CA 1
ATOM 695 C C . GLU A 1 100 ? -8.056 -8.614 -4.492 1.00 85.19 100 GLU A C 1
ATOM 697 O O . GLU A 1 100 ? -7.851 -7.407 -4.389 1.00 85.19 100 GLU A O 1
ATOM 702 N N . HIS A 1 101 ? -8.535 -9.329 -3.470 1.00 85.12 101 HIS A N 1
ATOM 703 C CA . HIS A 1 101 ? -8.825 -8.748 -2.154 1.00 85.12 101 HIS A CA 1
ATOM 704 C C . HIS A 1 101 ? -7.573 -8.161 -1.483 1.00 85.12 101 HIS A C 1
ATOM 706 O O . HIS A 1 101 ? -7.659 -7.136 -0.816 1.00 85.12 101 HIS A O 1
ATOM 712 N N . SER A 1 102 ? -6.408 -8.781 -1.698 1.00 83.00 102 SER A N 1
ATOM 713 C CA . SER A 1 102 ? -5.116 -8.328 -1.170 1.00 83.00 102 SER A CA 1
ATOM 714 C C . SER A 1 102 ? -4.609 -7.030 -1.791 1.00 83.00 102 SER A C 1
ATOM 716 O O . SER A 1 102 ? -3.647 -6.463 -1.282 1.00 83.00 102 SER A O 1
ATOM 718 N N . ASP A 1 103 ? -5.220 -6.576 -2.887 1.00 86.31 103 ASP A N 1
ATOM 719 C CA . ASP A 1 103 ? -4.855 -5.305 -3.501 1.00 86.31 103 ASP A CA 1
ATOM 720 C C . ASP A 1 103 ? -5.397 -4.129 -2.690 1.00 86.31 103 ASP A C 1
ATOM 722 O O . ASP A 1 103 ? -4.859 -3.040 -2.805 1.00 86.31 103 ASP A O 1
ATOM 726 N N . CYS A 1 104 ? -6.460 -4.314 -1.905 1.00 89.56 104 CYS A N 1
ATOM 727 C CA . CYS A 1 104 ? -7.163 -3.227 -1.231 1.00 89.56 104 CYS A CA 1
ATOM 728 C C . CYS A 1 104 ? -6.512 -2.821 0.101 1.00 89.56 104 CYS A C 1
ATOM 730 O O . CYS A 1 104 ? -5.806 -3.603 0.740 1.00 89.56 104 CYS A O 1
ATOM 732 N N . VAL A 1 105 ? -6.789 -1.592 0.548 1.00 90.81 105 VAL A N 1
ATOM 733 C CA . VAL A 1 105 ? -6.433 -1.119 1.899 1.00 90.81 105 VAL A CA 1
ATOM 734 C C . VAL A 1 105 ? -6.990 -2.032 3.004 1.00 90.81 105 VAL A C 1
ATOM 736 O O . VAL A 1 105 ? -7.987 -2.731 2.793 1.00 90.81 105 VAL A O 1
ATOM 739 N N . PRO A 1 106 ? -6.383 -2.034 4.208 1.00 89.69 106 PRO A N 1
ATOM 740 C CA . PRO A 1 106 ? -6.932 -2.755 5.350 1.00 89.69 106 PRO A CA 1
ATOM 741 C C . PRO A 1 106 ? -8.412 -2.428 5.572 1.00 89.69 106 PRO A C 1
ATOM 743 O O . PRO A 1 106 ? -8.839 -1.287 5.410 1.00 89.69 106 PRO A O 1
ATOM 746 N N . ASN A 1 107 ? -9.188 -3.446 5.951 1.00 90.62 107 ASN A N 1
ATOM 747 C CA . ASN A 1 107 ? -10.643 -3.374 6.135 1.00 90.62 107 ASN A CA 1
ATOM 748 C C . ASN A 1 107 ? -11.458 -3.061 4.866 1.00 90.62 107 ASN A C 1
ATOM 750 O O . ASN A 1 107 ? -12.651 -2.787 4.973 1.00 90.62 107 ASN A O 1
ATOM 754 N N . ALA A 1 108 ? -10.858 -3.155 3.678 1.00 91.69 108 ALA A N 1
ATOM 755 C CA . ALA A 1 108 ? -11.573 -3.147 2.407 1.00 91.69 108 ALA A CA 1
ATOM 756 C C . ALA A 1 108 ? -11.600 -4.536 1.756 1.00 91.69 108 ALA A C 1
ATOM 758 O O . ALA A 1 108 ? -10.849 -5.442 2.122 1.00 91.69 108 ALA A O 1
ATOM 759 N N . GLU A 1 109 ? -12.488 -4.706 0.784 1.00 93.06 109 GLU A N 1
ATOM 760 C CA . GLU A 1 109 ? -12.623 -5.895 -0.030 1.00 93.06 109 GLU A CA 1
ATOM 761 C C . GLU A 1 109 ? -12.840 -5.591 -1.506 1.00 93.06 109 GLU A C 1
ATOM 763 O O . GLU A 1 109 ? -13.500 -4.624 -1.874 1.00 93.06 109 GLU A O 1
ATOM 768 N N . CYS A 1 110 ? -12.275 -6.441 -2.364 1.00 92.25 110 CYS A N 1
ATOM 769 C CA . CYS A 1 110 ? -12.435 -6.319 -3.804 1.00 92.25 110 CYS A CA 1
ATOM 770 C C . CYS A 1 110 ? -13.769 -6.937 -4.248 1.00 92.25 110 CYS A C 1
ATOM 772 O O . CYS A 1 110 ? -13.850 -8.144 -4.490 1.00 92.25 110 CYS A O 1
ATOM 774 N N . ALA A 1 111 ? -14.807 -6.108 -4.350 1.00 90.38 111 ALA A N 1
ATOM 775 C CA . ALA A 1 111 ? -16.163 -6.503 -4.724 1.00 90.38 111 ALA A CA 1
ATOM 776 C C . ALA A 1 111 ? -16.572 -5.877 -6.065 1.00 90.38 111 ALA A C 1
ATOM 778 O O . ALA A 1 111 ? -16.003 -4.881 -6.505 1.00 90.38 111 ALA A O 1
ATOM 779 N N . VAL A 1 112 ? -17.553 -6.461 -6.756 1.00 85.00 112 VAL A N 1
ATOM 780 C CA . VAL A 1 112 ? -18.108 -5.835 -7.967 1.00 85.00 112 VAL A CA 1
ATOM 781 C C . VAL A 1 112 ? -18.810 -4.544 -7.557 1.00 85.00 112 VAL A C 1
ATOM 783 O O . VAL A 1 112 ? -19.610 -4.547 -6.621 1.00 85.00 112 VAL A O 1
ATOM 786 N N . ALA A 1 113 ? -18.491 -3.439 -8.234 1.00 69.81 113 ALA A N 1
ATOM 787 C CA . ALA A 1 113 ? -19.153 -2.168 -7.992 1.00 69.81 113 ALA A CA 1
ATOM 788 C C . ALA A 1 113 ? -20.666 -2.349 -8.173 1.00 69.81 113 ALA A C 1
ATOM 790 O O . ALA A 1 113 ? -21.123 -2.770 -9.234 1.00 69.81 113 ALA A O 1
ATOM 791 N N . ASN A 1 114 ? -21.449 -2.012 -7.147 1.00 61.06 114 ASN A N 1
ATOM 792 C CA . ASN A 1 114 ? -22.907 -2.186 -7.133 1.00 61.06 114 ASN A CA 1
ATOM 793 C C . ASN A 1 114 ? -23.643 -1.161 -8.031 1.00 61.06 114 ASN A C 1
ATOM 795 O O . ASN A 1 114 ? -24.818 -0.866 -7.827 1.00 61.06 114 ASN A O 1
ATOM 799 N N . THR A 1 115 ? -22.938 -0.562 -8.996 1.00 55.69 115 THR A N 1
ATOM 800 C CA . THR A 1 115 ? -23.468 0.390 -9.970 1.00 55.69 115 THR A CA 1
ATOM 801 C C . THR A 1 115 ? -23.728 -0.333 -11.291 1.00 55.69 115 THR A C 1
ATOM 803 O O . THR A 1 115 ? -22.886 -1.046 -11.832 1.00 55.69 115 THR A O 1
ATOM 806 N N . THR A 1 116 ? -24.943 -0.155 -11.794 1.00 55.09 116 THR A N 1
ATOM 807 C CA . THR A 1 116 ? -25.730 -1.039 -12.670 1.00 55.09 116 THR A CA 1
ATOM 808 C C . THR A 1 116 ? -25.164 -1.355 -14.068 1.00 55.09 116 THR A C 1
ATOM 810 O O . THR A 1 116 ? -25.886 -1.910 -14.893 1.00 55.09 116 THR A O 1
ATOM 813 N N . THR A 1 117 ? -23.904 -1.037 -14.387 1.00 52.22 117 THR A N 1
ATOM 814 C CA . THR A 1 117 ? -23.427 -1.075 -15.786 1.00 52.22 117 THR A CA 1
ATOM 815 C C . THR A 1 117 ? -21.980 -1.532 -15.987 1.00 52.22 117 THR A C 1
ATOM 817 O O . THR A 1 117 ? -21.476 -1.459 -17.105 1.00 52.22 117 THR A O 1
ATOM 820 N N . SER A 1 118 ? -21.274 -2.043 -14.973 1.00 56.38 118 SER A N 1
ATOM 821 C CA . SER A 1 118 ? -19.934 -2.592 -15.225 1.00 56.38 118 SER A CA 1
ATOM 822 C C . SER A 1 118 ? -19.559 -3.732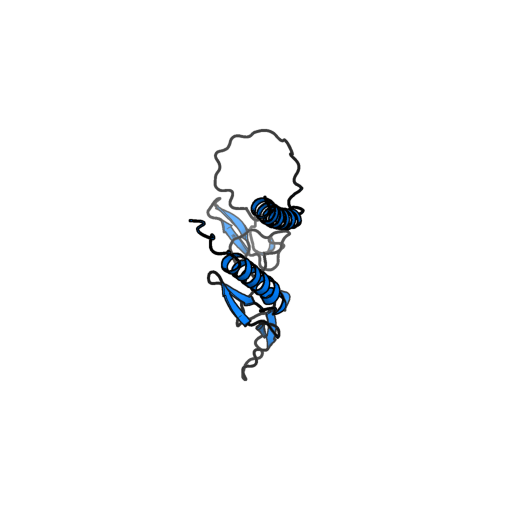 -14.280 1.00 56.38 118 SER A C 1
ATOM 824 O O . SER A 1 118 ? -19.643 -3.584 -13.068 1.00 56.38 118 SER A O 1
ATOM 826 N N . ASN A 1 119 ? -19.061 -4.848 -14.831 1.00 68.25 119 ASN A N 1
ATOM 827 C CA . ASN A 1 119 ? -18.403 -5.936 -14.085 1.00 68.25 119 ASN A CA 1
ATOM 828 C C . ASN A 1 119 ? -17.024 -5.504 -13.535 1.00 68.25 119 ASN A C 1
ATOM 830 O O . ASN A 1 119 ? -16.070 -6.284 -13.513 1.00 68.25 119 ASN A O 1
ATOM 834 N N . THR A 1 120 ? -16.879 -4.236 -13.155 1.00 80.44 120 THR A N 1
ATOM 835 C CA . THR A 1 120 ? -15.622 -3.681 -12.666 1.00 80.44 120 THR A CA 1
ATOM 836 C C . THR A 1 120 ? -15.534 -3.968 -11.177 1.00 80.44 120 THR A C 1
ATOM 838 O O . THR A 1 120 ? -16.395 -3.553 -10.402 1.00 80.44 120 THR A O 1
ATOM 841 N N . LYS A 1 121 ? -14.499 -4.703 -10.772 1.00 87.88 121 LYS A N 1
ATOM 842 C CA . LYS A 1 121 ? -14.207 -4.930 -9.359 1.00 87.88 121 LYS A CA 1
ATOM 843 C C . LYS A 1 121 ? -13.562 -3.680 -8.768 1.00 87.88 121 LYS A C 1
ATOM 845 O O . LYS A 1 121 ? -12.580 -3.183 -9.321 1.00 87.88 121 LYS A O 1
ATOM 850 N N . THR A 1 122 ? -14.099 -3.188 -7.662 1.00 90.94 122 THR A N 1
ATOM 851 C CA . THR A 1 122 ? -13.590 -2.040 -6.908 1.00 90.94 122 THR A CA 1
ATOM 852 C C . THR A 1 122 ? -13.410 -2.385 -5.437 1.00 90.94 122 THR A C 1
ATOM 854 O O . THR A 1 122 ? -14.127 -3.220 -4.889 1.00 90.94 122 THR A O 1
ATOM 857 N N . CYS A 1 123 ? -12.443 -1.739 -4.788 1.00 91.94 123 CYS A N 1
ATOM 858 C CA . CYS A 1 123 ? -12.263 -1.866 -3.347 1.00 91.94 123 CYS A CA 1
ATOM 859 C C . CYS A 1 123 ? -13.400 -1.151 -2.610 1.00 91.94 123 CYS A C 1
ATOM 861 O O . CYS A 1 123 ? -13.567 0.056 -2.777 1.00 91.94 123 CYS A O 1
ATOM 863 N N . ASN A 1 124 ? -14.141 -1.867 -1.770 1.00 92.12 124 ASN A N 1
ATOM 864 C CA . ASN A 1 124 ? -15.194 -1.327 -0.908 1.00 92.12 124 ASN A CA 1
ATOM 865 C C . ASN A 1 124 ? -14.851 -1.611 0.555 1.00 92.12 124 ASN A C 1
ATOM 867 O O . ASN A 1 124 ? -14.258 -2.645 0.840 1.00 92.12 124 ASN A O 1
ATOM 871 N N . CYS A 1 125 ? -15.204 -0.726 1.487 1.00 93.00 125 CYS A N 1
ATOM 872 C CA . CYS A 1 125 ? -15.025 -1.033 2.907 1.00 93.00 125 CYS A CA 1
ATOM 873 C C . CYS A 1 125 ? -15.913 -2.215 3.315 1.00 93.00 125 CYS A C 1
ATOM 875 O O . CYS A 1 125 ? -17.043 -2.331 2.842 1.00 93.00 125 CYS A O 1
ATOM 877 N N . LYS A 1 126 ? -15.383 -3.083 4.180 1.00 92.38 126 LYS A N 1
ATOM 878 C CA . LYS A 1 126 ? -16.147 -4.171 4.797 1.00 92.38 126 LYS A CA 1
ATOM 879 C C . LYS A 1 126 ? -17.262 -3.596 5.666 1.00 92.38 126 LYS A C 1
ATOM 881 O O . LYS A 1 126 ? -17.149 -2.474 6.163 1.00 92.38 126 LYS A O 1
ATOM 886 N N . ASP A 1 127 ? -18.296 -4.393 5.907 1.00 88.69 127 ASP A N 1
ATOM 887 C CA . ASP A 1 127 ? -19.390 -4.011 6.799 1.00 88.69 127 ASP A CA 1
ATOM 888 C C . ASP A 1 127 ? -18.867 -3.535 8.168 1.00 88.69 127 ASP A C 1
ATOM 890 O O . ASP A 1 127 ? -18.043 -4.195 8.806 1.00 88.69 127 ASP A O 1
ATOM 894 N N . GLY A 1 128 ? -19.347 -2.370 8.616 1.00 85.44 128 GLY A N 1
ATOM 895 C CA . GLY A 1 128 ? -18.926 -1.739 9.873 1.00 85.44 128 GLY A CA 1
ATOM 896 C C . GLY A 1 128 ? -17.688 -0.836 9.778 1.00 85.44 128 GLY A C 1
ATOM 897 O O . GLY A 1 128 ? -17.242 -0.323 10.806 1.00 85.44 128 GLY A O 1
ATOM 898 N N . PHE A 1 129 ? -17.147 -0.621 8.576 1.00 89.62 129 PHE A N 1
ATOM 899 C CA . PHE A 1 129 ? -16.072 0.334 8.311 1.00 89.62 129 PHE A CA 1
ATOM 900 C C . PHE A 1 129 ? -16.540 1.422 7.347 1.00 89.62 129 PHE A C 1
ATOM 902 O O . PHE A 1 129 ? -17.146 1.135 6.317 1.00 89.62 129 PHE A O 1
ATOM 909 N N . ASP A 1 130 ? -16.185 2.665 7.653 1.00 89.25 130 ASP A N 1
ATOM 910 C CA . ASP A 1 130 ? -16.489 3.826 6.827 1.00 89.25 130 ASP A CA 1
ATOM 911 C C . ASP A 1 130 ? -15.243 4.309 6.081 1.00 89.25 130 ASP A C 1
ATOM 913 O O . ASP A 1 130 ? -14.105 4.163 6.548 1.00 89.25 130 ASP A O 1
ATOM 917 N N . VAL A 1 131 ? -15.464 4.910 4.908 1.00 90.38 131 VAL A N 1
ATOM 918 C CA . VAL A 1 131 ? -14.400 5.573 4.148 1.00 90.38 131 VAL A CA 1
ATOM 919 C C . VAL A 1 131 ? -14.023 6.861 4.870 1.00 90.38 131 VAL A C 1
ATOM 921 O O . VAL A 1 131 ? -14.828 7.786 4.972 1.00 90.38 131 VAL A O 1
ATOM 924 N N . ILE A 1 132 ? -12.778 6.939 5.325 1.00 88.75 132 ILE A N 1
ATOM 925 C CA . ILE A 1 132 ? -12.198 8.129 5.942 1.00 88.75 132 ILE A CA 1
ATOM 926 C C . ILE A 1 132 ? -11.033 8.656 5.105 1.00 88.75 132 ILE A C 1
ATOM 928 O O . ILE A 1 132 ? -10.428 7.923 4.320 1.00 88.75 132 ILE A O 1
ATOM 932 N N . GLN A 1 133 ? -10.715 9.936 5.281 1.00 88.44 133 GLN A N 1
ATOM 933 C CA . GLN A 1 133 ? -9.532 10.568 4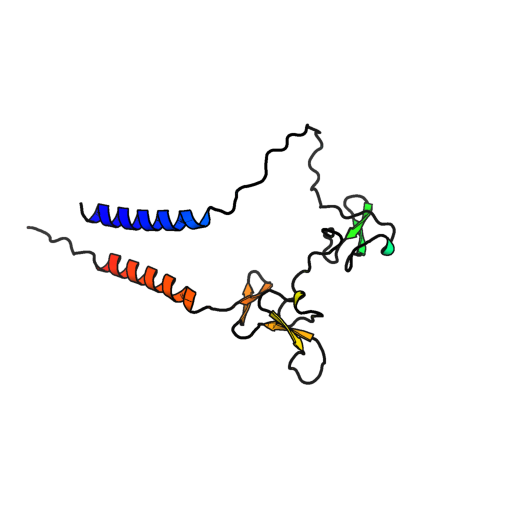.701 1.00 88.44 133 GLN A CA 1
ATOM 934 C C . GLN A 1 133 ? -8.531 10.862 5.817 1.00 88.44 133 GLN A C 1
ATOM 936 O O . GLN A 1 133 ? -8.840 11.647 6.711 1.00 88.44 133 GLN A O 1
ATOM 941 N N . ASP A 1 134 ? -7.346 10.258 5.756 1.00 80.81 134 ASP A N 1
ATOM 942 C CA . ASP A 1 134 ? -6.253 10.499 6.702 1.00 80.81 134 ASP A CA 1
ATOM 943 C C . ASP A 1 134 ? -4.982 10.869 5.936 1.00 80.81 134 ASP A C 1
ATOM 945 O O . ASP A 1 134 ? -4.610 10.190 4.984 1.00 80.81 134 ASP A O 1
ATOM 949 N N . LEU A 1 135 ? -4.360 12.000 6.280 1.00 79.38 135 LEU A N 1
ATOM 950 C CA . LEU A 1 135 ? -3.180 12.556 5.591 1.00 79.38 135 LEU A CA 1
ATOM 951 C C . LEU A 1 135 ? -3.275 12.605 4.041 1.00 79.38 135 LEU A C 1
ATOM 953 O O . LEU A 1 135 ? -2.264 12.618 3.343 1.00 79.38 135 LEU A O 1
ATOM 957 N N . GLY A 1 136 ? -4.490 12.686 3.487 1.00 78.00 136 GLY A N 1
ATOM 958 C CA . GLY A 1 136 ? -4.736 12.703 2.037 1.00 78.00 136 GLY A CA 1
ATOM 959 C C . GLY A 1 136 ? -4.899 11.321 1.391 1.00 78.00 136 GLY A C 1
ATOM 960 O O . GLY A 1 136 ? -5.172 11.244 0.193 1.00 78.00 136 GLY A O 1
ATOM 961 N N . GLU A 1 137 ? -4.805 10.242 2.165 1.00 83.00 137 GLU A N 1
ATOM 962 C CA . GLU A 1 137 ? -5.095 8.874 1.741 1.00 83.00 137 GLU A CA 1
ATOM 963 C C . GLU A 1 137 ? -6.515 8.467 2.161 1.00 83.00 137 GLU A C 1
ATOM 965 O O . GLU A 1 137 ? -7.031 8.893 3.194 1.00 83.00 137 GLU A O 1
ATOM 970 N N . THR A 1 138 ? -7.184 7.661 1.332 1.00 88.12 138 THR A N 1
ATOM 971 C CA . THR A 1 138 ? -8.539 7.158 1.620 1.00 88.12 138 THR A CA 1
ATOM 972 C C . THR A 1 138 ? -8.445 5.745 2.175 1.00 88.12 138 THR A C 1
ATOM 974 O O . THR A 1 138 ? -7.914 4.846 1.525 1.00 88.12 138 THR A O 1
ATOM 977 N N . LEU A 1 139 ? -8.943 5.560 3.394 1.00 90.81 139 LEU A N 1
ATOM 978 C CA . LEU A 1 139 ? -8.783 4.348 4.196 1.00 90.81 139 LEU A CA 1
ATOM 979 C C . LEU A 1 139 ? -10.144 3.902 4.743 1.00 90.81 139 LEU A C 1
ATOM 981 O O . LEU A 1 139 ? -11.083 4.693 4.797 1.00 90.81 139 LEU A O 1
ATOM 985 N N . CYS A 1 140 ? -10.246 2.642 5.165 1.00 91.44 140 CYS A N 1
ATOM 986 C CA . CYS A 1 140 ? -11.439 2.114 5.826 1.00 91.44 140 CYS A CA 1
ATOM 987 C C . CYS A 1 140 ? -11.201 2.036 7.337 1.00 91.44 140 CYS A C 1
ATOM 989 O O . CYS A 1 140 ? -10.379 1.239 7.803 1.00 91.44 140 CYS A O 1
ATOM 991 N N . SER A 1 141 ? -11.925 2.853 8.102 1.00 89.38 141 SER A N 1
ATOM 992 C CA . SER A 1 141 ? -11.832 2.883 9.563 1.00 89.38 141 SER A CA 1
ATOM 993 C C . SER A 1 141 ? -13.176 2.575 10.202 1.00 89.38 141 SER A C 1
ATOM 995 O O . SER A 1 141 ? -14.221 3.019 9.737 1.00 89.38 141 SER A O 1
ATOM 997 N N . GLY A 1 142 ? -13.137 1.768 11.258 1.00 82.81 142 GLY A N 1
ATOM 998 C CA . GLY A 1 142 ? -14.310 1.311 11.985 1.00 82.81 142 GLY A CA 1
ATOM 999 C C . GLY A 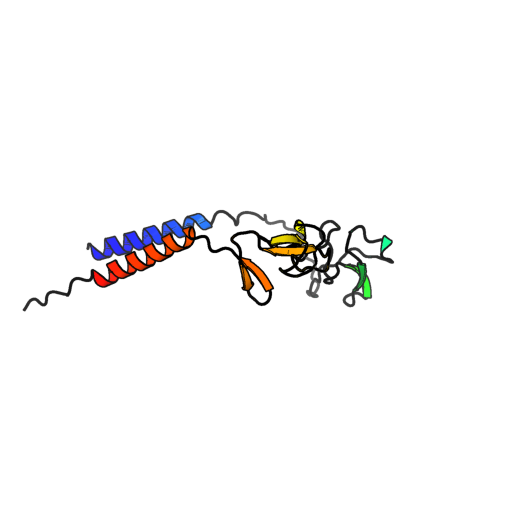1 142 ? -14.260 1.843 13.406 1.00 82.81 142 GLY A C 1
ATOM 1000 O O . GLY A 1 142 ? -13.259 1.693 14.110 1.00 82.81 142 GLY A O 1
ATOM 1001 N N . SER A 1 143 ? -15.353 2.449 13.850 1.00 68.25 143 SER A N 1
ATOM 1002 C CA . SER A 1 143 ? -15.488 2.899 15.233 1.00 68.25 143 SER A CA 1
ATOM 1003 C C . SER A 1 143 ? -15.946 1.724 16.094 1.00 68.25 143 SER A C 1
ATOM 1005 O O . SER A 1 143 ? -17.134 1.426 16.178 1.00 68.25 143 SER A O 1
ATOM 1007 N N . SER A 1 144 ? -15.016 1.036 16.757 1.00 64.94 144 SER A N 1
ATOM 1008 C CA . SER A 1 144 ? -15.399 0.061 17.784 1.00 64.94 144 SER A CA 1
ATOM 1009 C C . SER A 1 144 ? -15.887 0.809 19.030 1.00 64.94 144 SER A C 1
ATOM 1011 O O . SER A 1 144 ? -15.085 1.424 19.733 1.00 64.94 144 SER A O 1
ATOM 1013 N N . LEU A 1 145 ? -17.185 0.727 19.348 1.00 58.34 145 LEU A N 1
ATOM 1014 C CA . LEU A 1 145 ? -17.789 1.324 20.559 1.00 58.34 145 LEU A CA 1
ATOM 1015 C C . LEU A 1 145 ? -17.067 0.914 21.863 1.00 58.34 145 LEU A C 1
ATOM 1017 O O . LEU A 1 145 ? -17.105 1.642 22.854 1.00 58.34 145 LEU A O 1
ATOM 1021 N N . ALA A 1 146 ? -16.346 -0.212 21.847 1.00 59.06 146 ALA A N 1
ATOM 1022 C CA . ALA A 1 146 ? -15.518 -0.688 22.953 1.00 59.06 146 ALA A CA 1
ATOM 1023 C C . ALA A 1 146 ? -14.360 0.260 23.335 1.00 59.06 146 ALA A C 1
ATOM 1025 O O . ALA A 1 146 ? -13.968 0.286 24.498 1.00 59.06 146 ALA A O 1
ATOM 1026 N N . ALA A 1 147 ? -13.832 1.063 22.403 1.00 57.66 147 ALA A N 1
ATOM 1027 C CA . ALA A 1 147 ? -12.743 2.010 22.678 1.00 57.66 147 ALA A CA 1
ATOM 1028 C C . ALA A 1 147 ? -13.234 3.349 23.263 1.00 57.66 147 ALA A C 1
ATOM 1030 O O . ALA A 1 147 ? -12.455 4.094 23.858 1.00 57.66 147 ALA A O 1
ATOM 1031 N N . VAL A 1 148 ? -14.532 3.646 23.149 1.00 61.91 148 VAL A N 1
ATOM 1032 C CA . VAL A 1 148 ? -15.132 4.882 23.681 1.00 61.91 148 VAL A CA 1
ATOM 1033 C C . VAL A 1 148 ? -15.331 4.782 25.197 1.00 61.91 148 VAL A C 1
ATOM 1035 O O . VAL A 1 148 ? -15.144 5.761 25.919 1.00 61.91 148 VAL A O 1
ATOM 1038 N N . TRP A 1 149 ? -15.636 3.578 25.692 1.00 63.78 149 TRP A N 1
ATOM 1039 C CA . TRP A 1 149 ? -15.868 3.302 27.111 1.00 63.78 149 TRP A CA 1
ATOM 1040 C C . TRP A 1 149 ? -14.683 3.666 28.025 1.00 63.78 149 TRP A C 1
ATOM 1042 O O . TRP A 1 149 ? -14.905 4.404 28.985 1.00 63.78 149 TRP A O 1
ATOM 1052 N N . PRO A 1 150 ? -13.431 3.230 27.762 1.00 71.38 150 PRO A N 1
ATOM 1053 C CA . PRO A 1 150 ? -12.298 3.564 28.629 1.00 71.38 150 PRO A CA 1
ATOM 1054 C C . PRO A 1 150 ? -11.932 5.052 28.588 1.00 71.38 150 PRO A C 1
ATOM 1056 O O . PRO A 1 150 ? -11.462 5.601 29.582 1.00 71.38 150 PRO A O 1
ATOM 1059 N N . CYS A 1 151 ? -12.167 5.727 27.460 1.00 70.88 151 CYS A N 1
ATOM 1060 C CA . CYS A 1 151 ? -11.909 7.159 27.345 1.00 70.88 151 CYS A CA 1
ATOM 1061 C C . CYS A 1 151 ? -12.915 7.952 28.195 1.00 70.88 151 CYS A C 1
ATOM 1063 O O . CYS A 1 151 ? -12.531 8.800 29.000 1.00 70.88 151 CYS A O 1
ATOM 1065 N N . LEU A 1 152 ? -14.207 7.615 28.096 1.00 73.88 152 LEU A N 1
ATOM 1066 C CA . LEU A 1 152 ? -15.274 8.272 28.853 1.00 73.88 152 LEU A CA 1
ATOM 1067 C C . LEU A 1 152 ? -15.128 8.069 30.371 1.00 73.88 152 LEU A C 1
ATOM 1069 O O . LEU A 1 152 ? -15.335 9.009 31.139 1.00 73.88 152 LEU A O 1
ATOM 1073 N N . THR A 1 153 ? -14.741 6.869 30.819 1.00 79.69 153 THR A N 1
ATOM 1074 C CA . THR A 1 153 ? -14.528 6.594 32.250 1.00 79.69 153 THR A CA 1
ATOM 1075 C C . THR A 1 153 ? -13.344 7.376 32.813 1.00 79.69 153 THR A C 1
ATOM 1077 O O . THR A 1 153 ? -13.433 7.866 33.939 1.00 79.69 153 THR A O 1
ATOM 1080 N N . LEU A 1 154 ? -12.272 7.563 32.033 1.00 78.31 154 LEU A N 1
ATOM 1081 C CA . LEU A 1 154 ? -11.120 8.374 32.431 1.00 78.31 154 LEU A CA 1
ATOM 1082 C C . LEU A 1 154 ? -11.493 9.858 32.575 1.00 78.31 154 LEU A C 1
ATOM 1084 O O . LEU A 1 154 ? -11.151 10.483 33.580 1.00 78.31 154 LEU A O 1
ATOM 1088 N N . PHE A 1 155 ? -12.247 10.409 31.617 1.00 79.75 155 PHE A N 1
ATOM 1089 C CA . PHE A 1 155 ? -12.737 11.790 31.685 1.00 79.75 155 PHE A CA 1
ATOM 1090 C C . PHE A 1 155 ? -13.672 12.019 32.881 1.00 79.75 155 PHE A C 1
ATOM 1092 O O . PHE A 1 155 ? -13.527 13.019 33.584 1.00 79.75 155 PHE A O 1
ATOM 1099 N N . LEU A 1 156 ? -14.590 11.085 33.160 1.00 80.00 156 LEU A N 1
ATOM 1100 C CA . LEU A 1 156 ? -15.497 11.170 34.310 1.00 80.00 156 LEU A CA 1
ATOM 1101 C C . LEU A 1 156 ? -14.756 11.061 35.648 1.00 80.00 156 LEU A C 1
ATOM 1103 O O . LEU A 1 156 ? -15.055 11.821 36.568 1.00 80.00 156 LEU A O 1
ATOM 1107 N N . ALA A 1 157 ? -13.764 10.175 35.763 1.00 80.06 157 ALA A N 1
ATOM 1108 C CA . ALA A 1 157 ? -12.949 10.056 36.971 1.00 80.06 157 ALA A CA 1
ATOM 1109 C C . ALA A 1 157 ? -12.179 11.354 37.270 1.00 80.06 157 ALA A C 1
ATOM 1111 O O . ALA A 1 157 ? -12.168 11.816 38.411 1.00 80.06 157 ALA A O 1
ATOM 1112 N N . LEU A 1 158 ? -11.603 11.988 36.243 1.00 77.69 158 LEU A N 1
ATOM 1113 C CA . LEU A 1 158 ? -10.947 13.295 36.353 1.00 77.69 158 LEU A CA 1
ATOM 1114 C C . LEU A 1 158 ? -11.921 14.387 36.806 1.00 77.69 158 LEU A C 1
ATOM 1116 O O . LEU A 1 158 ? -11.607 15.153 37.715 1.00 77.69 158 LEU A O 1
ATOM 1120 N N . PHE A 1 159 ? -13.121 14.424 36.227 1.00 76.62 159 PHE A N 1
ATOM 1121 C CA . PHE A 1 159 ? -14.154 15.390 36.600 1.00 76.62 159 PHE A CA 1
ATOM 1122 C C . PHE A 1 159 ? -14.595 15.235 38.061 1.00 76.62 159 PHE A C 1
ATOM 1124 O O . PHE A 1 159 ? -14.723 16.224 38.779 1.00 76.62 159 PHE A O 1
ATOM 1131 N N . VAL A 1 160 ? -14.775 13.997 38.532 1.00 77.75 160 VAL A N 1
ATOM 1132 C CA . VAL A 1 160 ? -15.129 13.708 39.931 1.00 77.75 160 VAL A CA 1
ATOM 1133 C C . VAL A 1 160 ? -14.010 14.129 40.882 1.00 77.75 160 VAL A C 1
ATOM 1135 O O . VAL A 1 160 ? -14.296 14.712 41.924 1.00 77.75 160 VAL A O 1
ATOM 1138 N N . VAL A 1 161 ? -12.743 13.902 40.527 1.00 74.12 161 VAL A N 1
ATOM 1139 C CA . VAL A 1 161 ? -11.594 14.329 41.345 1.00 74.12 161 VAL A CA 1
ATOM 1140 C C . VAL A 1 161 ? -11.506 15.856 41.441 1.00 74.12 161 VAL A C 1
ATOM 1142 O O . VAL A 1 161 ? -11.250 16.372 42.526 1.00 74.12 161 VAL A O 1
ATOM 1145 N N . VAL A 1 162 ? -11.767 16.577 40.346 1.00 74.69 162 VAL A N 1
ATOM 1146 C CA . VAL A 1 162 ? -11.771 18.052 40.322 1.00 74.69 162 VAL A CA 1
ATOM 1147 C C . VAL A 1 162 ? -12.949 18.631 41.117 1.00 74.69 162 VAL A C 1
ATOM 1149 O O . VAL A 1 162 ? -12.791 19.632 41.811 1.00 74.69 162 VAL A O 1
ATOM 1152 N N . LEU A 1 163 ? -14.129 18.006 41.061 1.00 68.94 163 LEU A N 1
ATOM 1153 C CA . LEU A 1 163 ? -15.321 18.473 41.783 1.00 68.94 163 LEU A CA 1
ATOM 1154 C C . LEU A 1 163 ? -15.356 18.059 43.261 1.00 68.94 163 LEU A C 1
ATOM 1156 O O . LEU A 1 163 ? -16.035 18.708 44.055 1.00 68.94 163 LEU A O 1
ATOM 1160 N N . ALA A 1 164 ? -14.626 17.013 43.653 1.00 61.56 164 ALA A N 1
ATOM 1161 C CA . ALA A 1 164 ? -14.539 16.550 45.038 1.00 61.56 164 ALA A CA 1
ATOM 1162 C C . ALA A 1 164 ? -13.618 17.414 45.920 1.00 61.56 164 ALA A C 1
ATOM 1164 O O . ALA A 1 164 ? -13.308 17.023 47.047 1.00 61.56 164 ALA A O 1
ATOM 1165 N N . GLU A 1 165 ? -13.175 18.579 45.441 1.00 51.22 165 GLU A N 1
ATOM 1166 C CA . GLU A 1 165 ? -12.377 19.509 46.228 1.00 51.22 165 GLU A CA 1
ATOM 1167 C C . GLU A 1 165 ? -13.210 20.065 47.404 1.00 51.22 165 GLU A C 1
ATOM 1169 O O . GLU A 1 165 ? -14.152 20.838 47.198 1.00 51.22 165 GLU A O 1
ATOM 1174 N N . PRO A 1 166 ? -12.909 19.704 48.668 1.00 54.84 166 PRO A N 1
ATOM 1175 C CA . PRO A 1 166 ? -13.616 20.274 49.800 1.00 54.84 166 PRO A CA 1
ATOM 1176 C C . PRO A 1 166 ? -13.171 21.728 49.944 1.00 54.84 166 PRO A C 1
ATOM 1178 O O . PRO A 1 166 ? -11.971 21.997 50.086 1.00 54.84 166 PRO A O 1
ATOM 1181 N N . ARG A 1 167 ? -14.133 22.665 49.930 1.00 53.38 167 ARG A N 1
ATOM 1182 C CA . ARG A 1 167 ? -13.872 24.084 50.212 1.00 53.38 167 ARG A CA 1
ATOM 1183 C C . ARG A 1 167 ? -13.028 24.190 51.488 1.00 53.38 167 ARG A C 1
ATOM 1185 O O . ARG A 1 167 ? -13.414 23.604 52.504 1.00 53.38 167 ARG A O 1
ATOM 1192 N N . PRO A 1 168 ? -11.904 24.928 51.477 1.00 48.62 168 PRO A N 1
ATOM 1193 C CA . PRO A 1 168 ? -11.117 25.125 52.680 1.00 48.62 168 PRO A CA 1
ATOM 1194 C C . PRO A 1 168 ? -11.987 25.844 53.714 1.00 48.62 168 PRO A C 1
ATOM 1196 O O . PRO A 1 168 ? -12.394 26.990 53.521 1.00 48.62 168 PRO A O 1
ATOM 1199 N N . SER A 1 169 ? -12.301 25.143 54.804 1.00 50.88 169 SER A N 1
ATOM 1200 C CA . SER A 1 169 ? -12.980 25.714 55.963 1.00 50.88 169 SER A CA 1
ATOM 1201 C C . SER A 1 169 ? -12.079 26.803 56.545 1.00 50.88 169 SER A C 1
ATOM 1203 O O . SER A 1 169 ? -11.112 26.494 57.242 1.00 50.88 169 SER A O 1
ATOM 1205 N N . ARG A 1 170 ? -12.381 28.076 56.247 1.00 56.81 170 ARG A N 1
ATOM 1206 C CA . ARG A 1 170 ? -11.833 29.229 56.974 1.00 56.81 170 ARG A CA 1
ATOM 1207 C C . ARG A 1 170 ? -12.182 29.038 58.449 1.00 56.81 170 ARG A C 1
ATOM 1209 O O . ARG A 1 170 ? -13.340 29.195 58.824 1.00 56.81 170 ARG A O 1
ATOM 1216 N N . ARG A 1 171 ? -11.204 28.661 59.272 1.00 49.12 171 ARG A N 1
ATOM 1217 C CA . ARG A 1 171 ? -11.309 28.870 60.717 1.00 49.12 171 ARG A CA 1
ATOM 1218 C C . ARG A 1 171 ? -10.973 30.334 60.981 1.00 49.12 171 ARG A C 1
ATOM 1220 O O . ARG A 1 171 ? -9.908 30.789 60.566 1.00 49.12 171 ARG A O 1
ATOM 1227 N N . HIS A 1 172 ? -11.943 31.035 61.561 1.00 49.28 172 HIS A N 1
ATOM 1228 C CA . HIS A 1 172 ? -11.748 32.301 62.259 1.00 49.28 172 HIS A CA 1
ATOM 1229 C C . HIS A 1 172 ? -10.988 32.067 63.563 1.00 49.28 172 HIS A C 1
ATOM 1231 O O . HIS A 1 172 ? -11.158 30.966 64.140 1.00 49.28 172 HIS A O 1
#

Organism: NCBI:txid407009

Sequence (172 aa):
MQRSAALIAAAAVLLASLALQAEALTAFGKSNSPDKDTKPTPKVPKGRICNGHADCAGTGTTCQLLPADGKKHCLCKDGTPPINAKCAVVPVAPGKSCKEHSDCVPNAECAVANTTTSNTKTCNCKDGFDVIQDLGETLCSGSSLAAVWPCLTLFLALFVVVLAEPRPSRRH

Secondary structure (DSSP, 8-state):
-HHHHHHHHHHHHHHHHHHTT-TT-------------------PPP--B-SSGGG--STTEEEEEETTTTEEEEEETTSPPPBTTB----PBPTTSB-SSGGGBPTTEEEEE-SSTT---EEEEEPTT-EEEEETTEEEEE---GGGHHHHHHHHHHHHHHHHT--------

pLDDT: mean 71.78, std 16.51, range [39.84, 93.06]